Protein AF-A0A349W9I6-F1 (afdb_monomer)

Sequence (117 aa):
ACEHSDPVQAAVPGLAPGARVLIMSFSHAEDLDVVAACLRRQRERGDLPFIGLIGSRSKWAVFRRRLQERGFAEAELARVTCPIGVPGIAGKAPEVIAVAVVAQLLQTLPPDGPGEI

Mean predicted aligned error: 4.14 Å

Structure (mmCIF, N/CA/C/O backbone):
data_AF-A0A349W9I6-F1
#
_entry.id   AF-A0A349W9I6-F1
#
loop_
_atom_site.group_PDB
_atom_site.id
_atom_site.type_symbol
_atom_site.label_atom_id
_atom_site.label_alt_id
_atom_site.label_comp_id
_atom_site.label_asym_id
_atom_site.label_entity_id
_atom_site.label_seq_id
_atom_site.pdbx_PDB_ins_code
_atom_site.Cartn_x
_atom_site.Cartn_y
_atom_site.Cartn_z
_atom_site.occupancy
_atom_site.B_iso_or_equiv
_atom_site.auth_seq_id
_atom_site.auth_comp_id
_atom_site.auth_asym_id
_atom_site.auth_atom_id
_atom_site.pdbx_PDB_model_num
ATOM 1 N N . ALA A 1 1 ? -13.069 3.345 -14.936 1.00 61.94 1 ALA A N 1
ATOM 2 C CA . ALA A 1 1 ? -12.884 4.800 -15.108 1.00 61.94 1 ALA A CA 1
ATOM 3 C C . ALA A 1 1 ? -11.671 5.230 -14.288 1.00 61.94 1 ALA A C 1
ATOM 5 O O . ALA A 1 1 ? -11.330 4.517 -13.353 1.00 61.94 1 ALA A O 1
ATOM 6 N N . CYS A 1 2 ? -10.998 6.320 -14.658 1.00 76.75 2 CYS A N 1
ATOM 7 C CA . CYS A 1 2 ? -9.971 6.937 -13.816 1.00 76.75 2 CYS A CA 1
ATOM 8 C C . CYS A 1 2 ? -10.667 7.899 -12.844 1.00 76.75 2 CYS A C 1
ATOM 10 O O . CYS A 1 2 ? -11.516 8.676 -13.281 1.00 76.75 2 CYS A O 1
ATOM 12 N N . GLU A 1 3 ? -10.336 7.829 -11.559 1.00 81.50 3 GLU A N 1
ATOM 13 C CA . GLU A 1 3 ? -10.872 8.712 -10.521 1.00 81.50 3 GLU A CA 1
ATOM 14 C C . GLU A 1 3 ? -9.773 9.662 -10.042 1.00 81.50 3 GLU A C 1
ATOM 16 O O . GLU A 1 3 ? -8.605 9.283 -9.951 1.00 81.50 3 GLU A O 1
ATOM 21 N N . HIS A 1 4 ? -10.146 10.905 -9.746 1.00 87.56 4 HIS A N 1
ATOM 22 C CA . HIS A 1 4 ? -9.242 11.923 -9.221 1.00 87.56 4 HIS A CA 1
ATOM 23 C C . HIS A 1 4 ? -9.678 12.323 -7.812 1.00 87.56 4 HIS A C 1
ATOM 25 O O . HIS A 1 4 ? -10.870 12.393 -7.512 1.00 87.56 4 HIS A O 1
ATOM 31 N N . SER A 1 5 ? -8.716 12.581 -6.933 1.00 87.31 5 SER A N 1
ATOM 32 C CA . SER A 1 5 ? -8.961 13.055 -5.572 1.00 87.31 5 SER A CA 1
ATOM 33 C C . SER A 1 5 ? -7.850 14.004 -5.151 1.00 87.31 5 SER A C 1
ATOM 35 O O . SER A 1 5 ? -6.678 13.727 -5.407 1.00 87.31 5 SER A O 1
ATOM 37 N N . ASP A 1 6 ? -8.229 15.087 -4.476 1.00 88.25 6 ASP A N 1
ATOM 38 C CA . ASP A 1 6 ? -7.320 16.054 -3.866 1.00 88.25 6 ASP A CA 1
ATOM 39 C C . ASP A 1 6 ? -7.813 16.376 -2.437 1.00 88.25 6 ASP A C 1
ATOM 41 O O . ASP A 1 6 ? -8.920 16.903 -2.282 1.00 88.25 6 ASP A O 1
ATOM 45 N N . PRO A 1 7 ? -7.068 16.000 -1.380 1.00 92.31 7 PRO A N 1
ATOM 46 C CA . PRO A 1 7 ? -5.782 15.304 -1.425 1.00 92.31 7 PRO A CA 1
ATOM 47 C C . PRO A 1 7 ? -5.946 13.808 -1.759 1.00 92.31 7 PRO A C 1
ATOM 49 O O . PRO A 1 7 ? -6.975 13.203 -1.460 1.00 92.31 7 PRO A O 1
ATOM 52 N N . VAL A 1 8 ? -4.924 13.177 -2.348 1.00 91.75 8 VAL A N 1
ATOM 53 C CA . VAL A 1 8 ? -4.998 11.802 -2.899 1.00 91.75 8 VAL A CA 1
ATOM 54 C C . VAL A 1 8 ? -5.528 10.751 -1.911 1.00 91.75 8 VAL A C 1
ATOM 56 O O . VAL A 1 8 ? -6.324 9.885 -2.276 1.00 91.75 8 VAL A O 1
ATOM 59 N N . GLN A 1 9 ? -5.161 10.842 -0.631 1.00 95.44 9 GLN A N 1
ATOM 60 C CA . GLN A 1 9 ? -5.602 9.908 0.407 1.00 95.44 9 GLN A CA 1
ATOM 61 C C . GLN A 1 9 ? -7.109 9.973 0.701 1.00 95.44 9 GLN A C 1
ATOM 63 O O . GLN A 1 9 ? -7.642 9.052 1.324 1.00 95.44 9 GLN A O 1
ATOM 68 N N . ALA A 1 10 ? -7.806 11.025 0.257 1.00 96.00 10 ALA A N 1
ATOM 69 C CA . ALA A 1 10 ? -9.253 11.164 0.405 1.00 96.00 10 ALA A CA 1
ATOM 70 C C . ALA A 1 10 ? -10.041 10.123 -0.411 1.00 96.00 10 ALA A C 1
ATOM 72 O O . ALA A 1 10 ? -11.202 9.873 -0.098 1.00 96.00 10 ALA A O 1
ATOM 73 N N . ALA A 1 11 ? -9.412 9.462 -1.389 1.00 95.38 11 ALA A N 1
ATOM 74 C CA . ALA A 1 11 ? -10.021 8.353 -2.123 1.00 95.38 11 ALA A CA 1
ATOM 75 C C . ALA A 1 11 ? -10.180 7.080 -1.267 1.00 95.38 11 ALA A C 1
ATOM 77 O O . ALA A 1 11 ? -11.094 6.284 -1.480 1.00 95.38 11 ALA A O 1
ATOM 78 N N . VAL A 1 12 ? -9.302 6.865 -0.276 1.00 97.31 12 VAL A N 1
ATOM 79 C CA . VAL A 1 12 ? -9.204 5.585 0.451 1.00 97.31 12 VAL A CA 1
ATOM 80 C C . VAL A 1 12 ? -10.502 5.174 1.165 1.00 97.31 12 VAL A C 1
ATOM 82 O O . VAL A 1 12 ? -10.854 3.996 1.083 1.00 97.31 12 VAL A O 1
ATOM 85 N N . PRO A 1 13 ? -11.254 6.068 1.838 1.00 95.88 13 PRO A N 1
ATOM 86 C CA . PRO A 1 13 ? -12.543 5.711 2.437 1.00 95.88 13 PRO A CA 1
ATOM 87 C C . PRO A 1 13 ? -13.598 5.244 1.423 1.00 95.88 13 PRO A C 1
ATOM 89 O O . PRO A 1 13 ? -14.463 4.448 1.784 1.00 95.88 13 PRO A O 1
ATOM 92 N N . GLY A 1 14 ? -13.518 5.712 0.171 1.00 94.88 14 GLY A N 1
ATOM 93 C CA . GLY A 1 14 ? -14.474 5.408 -0.897 1.00 94.88 14 GLY A CA 1
ATOM 94 C C . GLY A 1 14 ? -14.225 4.088 -1.629 1.00 94.88 14 GLY A C 1
ATOM 95 O O . GLY A 1 14 ? -15.111 3.620 -2.338 1.00 94.88 14 GLY A O 1
ATOM 96 N N . LEU A 1 15 ? -13.058 3.455 -1.447 1.00 96.12 15 LEU A N 1
ATOM 97 C CA . LEU A 1 15 ? -12.745 2.187 -2.117 1.00 96.12 15 LEU A CA 1
ATOM 98 C C . LEU A 1 15 ? -13.774 1.099 -1.766 1.00 96.12 15 LEU A C 1
ATOM 100 O O . LEU A 1 15 ? -14.243 1.016 -0.626 1.00 96.12 15 LEU A O 1
ATOM 104 N N . ALA A 1 16 ? -14.082 0.222 -2.719 1.00 96.19 16 ALA A N 1
ATOM 105 C CA . ALA A 1 16 ? -14.932 -0.936 -2.460 1.00 96.19 16 ALA A CA 1
ATOM 106 C C . ALA A 1 16 ? -14.291 -1.869 -1.406 1.00 96.19 16 ALA A C 1
ATOM 108 O O . ALA A 1 16 ? -13.068 -2.046 -1.414 1.00 96.19 16 ALA A O 1
ATOM 109 N N . PRO A 1 17 ? -15.072 -2.485 -0.498 1.00 97.00 17 PRO A N 1
ATOM 110 C CA . PRO A 1 17 ? -14.566 -3.547 0.370 1.00 97.00 17 PRO A CA 1
ATOM 111 C C . PRO A 1 17 ? -13.926 -4.674 -0.450 1.00 97.00 17 PRO A C 1
ATOM 113 O O . PRO A 1 17 ? -14.430 -5.037 -1.512 1.00 97.00 17 PRO A O 1
ATOM 116 N N . GLY A 1 18 ? -12.806 -5.224 0.020 1.00 95.81 18 GLY A N 1
ATOM 117 C CA . GLY A 1 18 ? -12.044 -6.237 -0.715 1.00 95.81 18 GLY A CA 1
ATOM 118 C C . GLY A 1 18 ? -11.088 -5.676 -1.776 1.00 95.81 18 GLY A C 1
ATOM 119 O O . GLY A 1 18 ? -10.408 -6.454 -2.451 1.00 95.81 18 GLY A O 1
ATOM 120 N N . ALA A 1 19 ? -10.993 -4.349 -1.928 1.00 96.38 19 ALA A N 1
ATOM 121 C CA . ALA A 1 19 ? -10.043 -3.725 -2.844 1.00 96.38 19 ALA A CA 1
ATOM 122 C C . ALA A 1 19 ? -8.584 -4.018 -2.452 1.00 96.38 19 ALA A C 1
ATOM 124 O O . ALA A 1 19 ? -8.193 -3.940 -1.286 1.00 96.38 19 ALA A O 1
ATOM 125 N N . ARG A 1 20 ? -7.752 -4.304 -3.456 1.00 97.06 20 ARG A N 1
ATOM 126 C CA . ARG A 1 20 ? -6.294 -4.418 -3.314 1.00 97.06 20 ARG A CA 1
ATOM 127 C C . ARG A 1 20 ? -5.673 -3.090 -3.711 1.00 97.06 20 ARG A C 1
ATOM 129 O O . ARG A 1 20 ? -5.911 -2.612 -4.816 1.00 97.06 20 ARG A O 1
ATOM 136 N N . VAL A 1 21 ? -4.898 -2.492 -2.815 1.00 97.62 21 VAL A N 1
ATOM 137 C CA . VAL A 1 21 ? -4.357 -1.145 -3.011 1.00 97.62 21 VAL A CA 1
ATOM 138 C C . VAL A 1 21 ? -2.906 -1.229 -3.468 1.00 97.62 21 VAL A C 1
ATOM 140 O O . VAL A 1 21 ? -2.076 -1.837 -2.793 1.00 97.62 21 VAL A O 1
ATOM 143 N N . LEU A 1 22 ? -2.603 -0.585 -4.596 1.00 97.75 22 LEU A N 1
ATOM 144 C CA . LEU A 1 22 ? -1.248 -0.356 -5.093 1.00 97.75 22 LEU A CA 1
ATOM 145 C C . LEU A 1 22 ? -0.942 1.138 -5.032 1.00 97.75 22 LEU A C 1
ATOM 147 O O . LEU A 1 22 ? -1.609 1.942 -5.677 1.00 97.75 22 LEU A O 1
ATOM 151 N N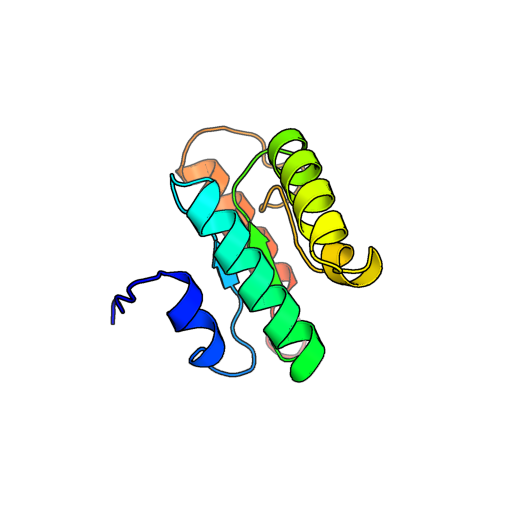 . ILE A 1 23 ? 0.073 1.503 -4.261 1.00 97.56 23 ILE A N 1
ATOM 152 C CA . ILE A 1 23 ? 0.491 2.886 -4.047 1.00 97.56 23 ILE A CA 1
ATOM 153 C C . ILE A 1 23 ? 1.740 3.124 -4.895 1.00 97.56 23 ILE A C 1
ATOM 155 O O . ILE A 1 23 ? 2.800 2.551 -4.621 1.00 97.56 23 ILE A O 1
ATOM 159 N N . MET A 1 24 ? 1.583 3.914 -5.963 1.00 94.62 24 MET A N 1
ATOM 160 C CA . MET A 1 24 ? 2.584 4.114 -7.016 1.00 94.62 24 MET A CA 1
ATOM 161 C C . MET A 1 24 ? 2.744 5.597 -7.409 1.00 94.62 24 MET A C 1
ATOM 163 O O . MET A 1 24 ? 2.642 5.928 -8.588 1.00 94.62 24 MET A O 1
ATOM 167 N N . SER A 1 25 ? 2.969 6.497 -6.438 1.00 91.88 25 SER A N 1
ATOM 168 C CA . SER A 1 25 ? 3.263 7.918 -6.711 1.00 91.88 25 SER A CA 1
ATOM 169 C C . SER A 1 25 ? 4.770 8.187 -6.861 1.00 91.88 25 SER A C 1
ATOM 171 O O . SER A 1 25 ? 5.633 7.377 -6.507 1.00 91.88 25 SER A O 1
ATOM 173 N N . PHE A 1 26 ? 5.088 9.379 -7.368 1.00 89.50 26 PHE A N 1
ATOM 174 C CA . PHE A 1 26 ? 6.42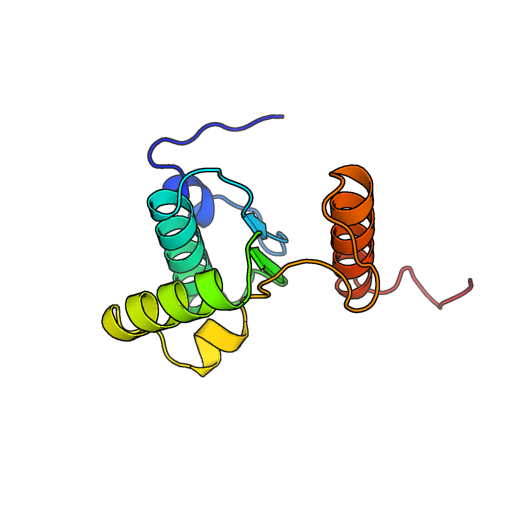3 9.979 -7.320 1.00 89.50 26 PHE A CA 1
ATOM 175 C C . PHE A 1 26 ? 6.645 10.816 -6.042 1.00 89.50 26 PHE A C 1
ATOM 177 O O . PHE A 1 26 ? 7.781 11.180 -5.730 1.00 89.50 26 PHE A O 1
ATOM 184 N N . SER A 1 27 ? 5.585 11.107 -5.277 1.00 93.69 27 SER A N 1
ATOM 185 C CA . SER A 1 27 ? 5.633 11.924 -4.061 1.00 93.69 27 SER A CA 1
ATOM 186 C C . SER A 1 27 ? 5.686 11.068 -2.794 1.00 93.69 27 SER A C 1
ATOM 188 O O . SER A 1 27 ? 4.764 10.330 -2.455 1.00 93.69 27 SER A O 1
ATOM 190 N N . HIS A 1 28 ? 6.772 11.216 -2.030 1.00 92.38 28 HIS A N 1
ATOM 191 C CA . HIS A 1 28 ? 6.945 10.506 -0.759 1.00 92.38 28 HIS A CA 1
ATOM 192 C C . HIS A 1 28 ? 5.948 10.958 0.315 1.00 92.38 28 HIS A C 1
ATOM 194 O O . HIS A 1 28 ? 5.620 10.176 1.204 1.00 92.38 28 HIS A O 1
ATOM 200 N N . ALA A 1 29 ? 5.515 12.219 0.278 1.00 94.06 29 ALA A N 1
ATOM 201 C CA . ALA A 1 29 ? 4.543 12.735 1.236 1.00 94.06 29 ALA A CA 1
ATOM 202 C C . ALA A 1 29 ? 3.158 12.130 0.972 1.00 94.06 29 ALA A C 1
ATOM 204 O O . ALA A 1 29 ? 2.551 11.577 1.884 1.00 94.06 29 ALA A O 1
ATOM 205 N N . GLU A 1 30 ? 2.730 12.139 -0.292 1.00 95.00 30 GLU A N 1
ATOM 206 C CA . GLU A 1 30 ? 1.471 11.527 -0.723 1.00 95.00 30 GLU A CA 1
ATOM 207 C C . GLU A 1 30 ? 1.429 10.034 -0.401 1.00 95.00 30 GLU A C 1
ATOM 209 O O . GLU A 1 30 ? 0.489 9.576 0.244 1.00 95.00 30 GLU A O 1
ATOM 214 N N . ASP A 1 31 ? 2.470 9.277 -0.768 1.00 96.94 31 ASP A N 1
ATOM 215 C CA . ASP A 1 31 ? 2.526 7.841 -0.480 1.00 96.94 31 ASP A CA 1
ATOM 216 C C . ASP A 1 31 ? 2.384 7.555 1.025 1.00 96.94 31 ASP A C 1
ATOM 218 O O . ASP A 1 31 ? 1.698 6.611 1.419 1.00 96.94 31 ASP A O 1
ATOM 222 N N . LEU A 1 32 ? 3.026 8.358 1.884 1.00 97.69 32 LEU A N 1
ATOM 223 C CA . LEU A 1 32 ? 2.956 8.188 3.337 1.00 97.69 32 LEU A CA 1
ATOM 224 C C . LEU A 1 32 ? 1.530 8.406 3.860 1.00 97.69 32 LEU A C 1
ATOM 226 O O . LEU A 1 32 ? 1.076 7.662 4.733 1.00 97.69 32 LEU A O 1
ATOM 230 N N . ASP A 1 33 ? 0.825 9.405 3.334 1.00 97.81 33 ASP A N 1
ATOM 231 C CA . ASP A 1 33 ? -0.542 9.712 3.747 1.00 97.81 33 ASP A CA 1
ATOM 232 C C . ASP A 1 33 ? -1.567 8.718 3.206 1.00 97.81 33 ASP A C 1
ATOM 234 O O . ASP A 1 33 ? -2.496 8.358 3.937 1.00 97.81 33 ASP A O 1
ATOM 238 N N . VAL A 1 34 ? -1.364 8.193 1.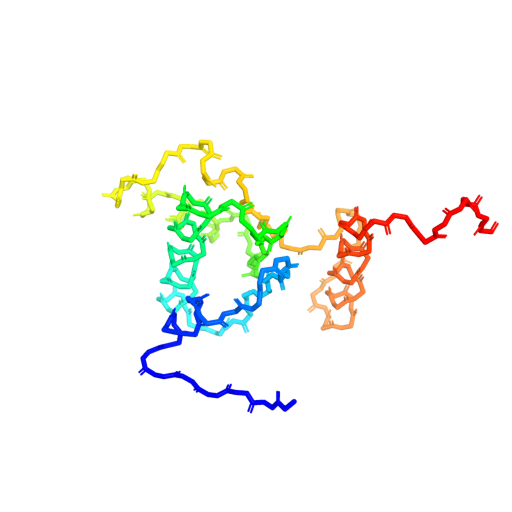994 1.00 98.06 34 VAL A N 1
ATOM 239 C CA . VAL A 1 34 ? -2.169 7.084 1.462 1.00 98.06 34 VAL A CA 1
ATOM 240 C C . VAL A 1 34 ? -1.958 5.828 2.306 1.00 98.06 34 VAL A C 1
ATOM 242 O O . VAL A 1 34 ? -2.941 5.234 2.745 1.00 98.06 34 VAL A O 1
ATOM 245 N N . VAL A 1 35 ? -0.711 5.460 2.636 1.00 98.44 35 VAL A N 1
ATOM 246 C CA . VAL A 1 35 ? -0.433 4.323 3.536 1.00 98.44 35 VAL A CA 1
ATOM 247 C C . VAL A 1 35 ? -1.124 4.519 4.888 1.00 98.44 35 VAL A C 1
ATOM 249 O O . VAL A 1 35 ? -1.793 3.606 5.373 1.00 98.44 35 VAL A O 1
ATOM 252 N N . ALA A 1 36 ? -1.023 5.707 5.492 1.00 98.56 36 ALA A N 1
ATOM 253 C CA . ALA A 1 36 ? -1.683 6.001 6.763 1.00 98.56 36 ALA A CA 1
ATOM 254 C C . ALA A 1 36 ? -3.219 5.916 6.667 1.00 98.56 36 ALA A C 1
ATOM 256 O O . ALA A 1 36 ? -3.881 5.466 7.604 1.00 98.56 36 ALA A O 1
ATOM 257 N N . ALA A 1 37 ? -3.817 6.353 5.556 1.00 98.50 37 ALA A N 1
ATOM 258 C CA . ALA A 1 37 ? -5.250 6.208 5.314 1.00 98.50 37 ALA A CA 1
ATOM 259 C C . ALA A 1 37 ? -5.660 4.736 5.142 1.00 98.50 37 ALA A C 1
ATOM 261 O O . ALA A 1 37 ? -6.635 4.312 5.762 1.00 98.50 37 ALA A O 1
ATOM 262 N N . CYS A 1 38 ? -4.891 3.939 4.394 1.00 98.62 38 CYS A N 1
ATOM 263 C CA . CYS A 1 38 ? -5.139 2.505 4.241 1.00 98.62 38 CYS A CA 1
ATOM 264 C C . CYS A 1 38 ? -5.036 1.766 5.578 1.00 98.62 38 CYS A C 1
ATOM 266 O O . CYS A 1 38 ? -5.901 0.954 5.887 1.00 98.62 38 CYS A O 1
ATOM 268 N N . LEU A 1 39 ? -4.029 2.074 6.400 1.00 98.62 39 LEU A N 1
ATOM 269 C CA . LEU A 1 39 ? -3.867 1.467 7.723 1.00 98.62 39 LEU A CA 1
ATOM 270 C C . LEU A 1 39 ? -5.008 1.833 8.680 1.00 98.62 39 LEU A C 1
ATOM 272 O O . LEU A 1 39 ? -5.506 0.955 9.379 1.00 98.62 39 LEU A O 1
ATOM 276 N N . ARG A 1 40 ? -5.472 3.092 8.680 1.00 98.44 40 ARG A N 1
ATOM 277 C CA . ARG A 1 40 ? -6.660 3.498 9.456 1.00 98.44 40 ARG A CA 1
ATOM 278 C C . ARG A 1 40 ? -7.901 2.736 9.018 1.00 98.44 40 ARG A C 1
ATOM 280 O O . ARG A 1 40 ? -8.558 2.124 9.853 1.00 98.44 40 ARG A O 1
ATOM 287 N N . ARG A 1 41 ? -8.164 2.681 7.710 1.00 98.19 41 ARG A N 1
ATOM 288 C CA . ARG A 1 41 ? -9.273 1.887 7.174 1.00 98.19 41 ARG A CA 1
ATOM 289 C C . ARG A 1 41 ? -9.149 0.417 7.569 1.00 98.19 41 ARG A C 1
ATOM 291 O O . ARG A 1 41 ? -10.130 -0.184 7.989 1.00 98.19 41 ARG A O 1
ATOM 298 N N . GLN A 1 42 ? -7.951 -0.1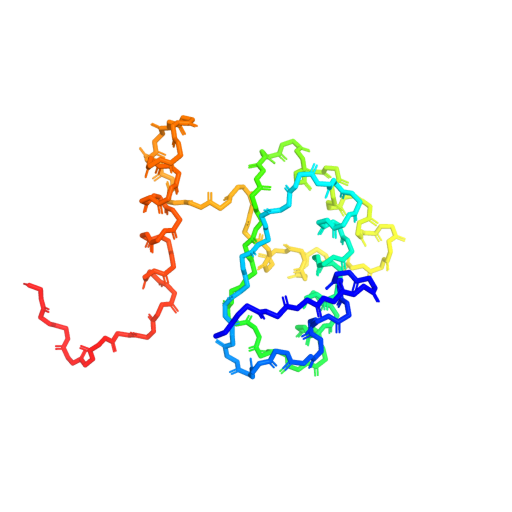54 7.487 1.00 98.00 42 GLN A N 1
ATOM 299 C CA . GLN A 1 42 ? -7.716 -1.543 7.862 1.00 98.00 42 GLN A CA 1
ATOM 300 C C . GLN A 1 42 ? -7.937 -1.790 9.360 1.00 98.00 42 GLN A C 1
ATOM 302 O O . GLN A 1 42 ? -8.459 -2.840 9.721 1.00 98.00 42 GLN A O 1
ATOM 307 N N . ARG A 1 43 ? -7.586 -0.833 10.226 1.00 97.25 43 ARG A N 1
ATOM 308 C CA . ARG A 1 43 ? -7.893 -0.871 11.663 1.00 97.25 43 ARG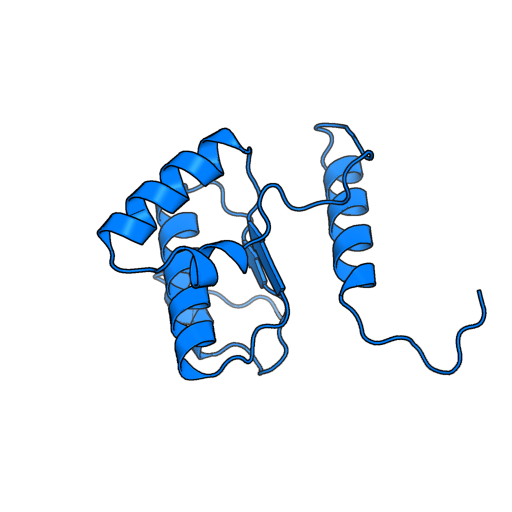 A CA 1
ATOM 309 C C . ARG A 1 43 ? -9.402 -0.835 11.921 1.00 97.25 43 ARG A C 1
ATOM 311 O O . ARG A 1 43 ? -9.884 -1.560 12.780 1.00 97.25 43 ARG A O 1
ATOM 318 N N . GLU A 1 44 ? -10.129 0.009 11.195 1.00 97.69 44 GLU A N 1
ATOM 319 C CA . GLU A 1 44 ? -11.564 0.247 11.396 1.00 97.69 44 GLU A CA 1
ATOM 320 C C . GLU A 1 44 ? -12.455 -0.845 10.791 1.00 97.69 44 GLU A C 1
ATOM 322 O O . GLU A 1 44 ? -13.463 -1.218 11.384 1.00 97.69 44 GLU A O 1
ATOM 327 N N . ARG A 1 45 ? -12.108 -1.335 9.595 1.00 97.88 45 ARG A N 1
ATOM 328 C CA . ARG A 1 45 ? -12.965 -2.211 8.778 1.00 97.88 45 ARG A CA 1
ATOM 329 C C . ARG A 1 45 ? -12.348 -3.567 8.471 1.00 97.88 45 ARG A C 1
ATOM 331 O O . ARG A 1 45 ? -13.079 -4.511 8.197 1.00 97.88 45 ARG A O 1
ATOM 338 N N . GLY A 1 46 ? -11.020 -3.672 8.489 1.00 97.38 46 GLY A N 1
ATOM 339 C CA . GLY A 1 46 ? -10.320 -4.919 8.179 1.00 97.38 46 GLY A CA 1
ATOM 340 C C . GLY A 1 46 ? -10.511 -5.421 6.743 1.00 97.38 46 GLY A C 1
ATOM 341 O O . GLY A 1 46 ? -10.296 -6.604 6.497 1.00 97.38 46 GLY A O 1
ATOM 342 N N . ASP A 1 47 ? -10.918 -4.555 5.811 1.00 97.56 47 ASP A N 1
ATOM 343 C CA . ASP A 1 47 ? -11.476 -4.940 4.509 1.00 97.56 47 ASP A CA 1
ATOM 344 C C . ASP A 1 47 ? -10.542 -4.728 3.306 1.00 97.56 47 ASP A C 1
ATOM 346 O O . ASP A 1 47 ? -10.970 -4.917 2.167 1.00 97.56 47 ASP A O 1
ATOM 350 N N . LEU A 1 48 ? -9.276 -4.364 3.528 1.00 97.62 48 LEU A N 1
ATOM 351 C CA . LEU A 1 48 ? -8.254 -4.264 2.486 1.00 97.62 48 LEU A CA 1
ATOM 352 C C . LEU A 1 48 ? -7.363 -5.520 2.514 1.00 97.62 48 LEU A C 1
ATOM 354 O O . LEU A 1 48 ? -6.428 -5.593 3.317 1.00 97.62 48 LEU A O 1
ATOM 358 N N . PRO A 1 49 ? -7.606 -6.523 1.647 1.00 96.62 49 PRO A N 1
ATOM 359 C CA . PRO A 1 49 ? -6.818 -7.758 1.619 1.00 96.62 49 PRO A CA 1
ATOM 360 C C . PRO A 1 49 ? -5.352 -7.545 1.227 1.00 96.62 49 PRO A C 1
ATOM 362 O O . PRO A 1 49 ? -4.520 -8.410 1.490 1.00 96.62 49 PRO A O 1
ATOM 365 N N . PHE A 1 50 ? -5.020 -6.418 0.592 1.00 98.00 50 PHE A N 1
ATOM 366 C CA . PHE A 1 50 ? -3.653 -6.108 0.196 1.00 98.00 50 PHE A CA 1
ATOM 367 C C . PHE A 1 50 ? -3.389 -4.602 0.206 1.00 98.00 50 PHE A C 1
ATOM 369 O O . PHE A 1 50 ? -4.163 -3.829 -0.364 1.00 98.00 50 PHE A O 1
ATOM 376 N N . ILE A 1 51 ? -2.267 -4.207 0.810 1.00 98.44 51 ILE A N 1
ATOM 377 C CA . ILE A 1 51 ? -1.730 -2.844 0.770 1.00 98.44 51 ILE A CA 1
ATOM 378 C C . ILE A 1 51 ? -0.279 -2.940 0.300 1.00 98.44 51 ILE A C 1
ATOM 380 O O . ILE A 1 51 ? 0.605 -3.376 1.039 1.00 98.44 51 ILE A O 1
ATOM 384 N N . GLY A 1 52 ? -0.040 -2.537 -0.941 1.00 98.12 52 GLY A N 1
ATOM 385 C CA . GLY A 1 52 ? 1.270 -2.555 -1.568 1.00 98.12 52 GLY A CA 1
ATOM 386 C C . GLY A 1 52 ? 1.807 -1.150 -1.822 1.00 98.12 52 GLY A C 1
ATOM 387 O O . GLY A 1 52 ? 1.106 -0.313 -2.382 1.00 98.12 52 GLY A O 1
ATOM 388 N N . LEU A 1 53 ? 3.066 -0.902 -1.462 1.00 98.06 53 LEU A N 1
ATOM 389 C CA . LEU A 1 53 ? 3.784 0.341 -1.742 1.00 98.06 53 LEU A CA 1
ATOM 390 C C . LEU A 1 53 ? 4.990 0.110 -2.664 1.00 98.06 53 LEU A C 1
ATOM 392 O O . LEU A 1 53 ? 5.912 -0.642 -2.322 1.00 98.06 53 LEU A O 1
ATOM 396 N N . ILE A 1 54 ? 5.045 0.838 -3.785 1.00 95.25 54 ILE A N 1
ATOM 397 C CA . ILE A 1 54 ? 6.265 0.910 -4.592 1.00 95.25 54 ILE A CA 1
ATOM 398 C C . ILE A 1 54 ? 7.372 1.660 -3.847 1.00 95.25 54 ILE A C 1
ATOM 400 O O . ILE A 1 54 ? 7.190 2.747 -3.282 1.00 95.25 54 ILE A O 1
ATOM 404 N N . GLY A 1 55 ? 8.566 1.075 -3.840 1.00 91.88 55 GLY A N 1
ATOM 405 C CA . GLY A 1 55 ? 9.697 1.655 -3.136 1.00 91.88 55 GLY A CA 1
ATOM 406 C C . GLY A 1 55 ? 10.783 0.653 -2.796 1.00 91.88 55 GL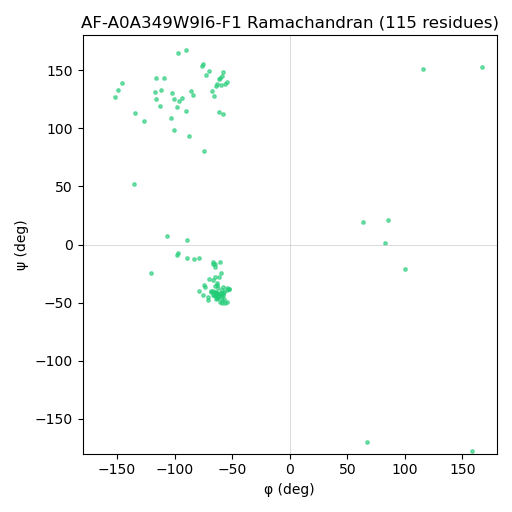Y A C 1
ATOM 407 O O . GLY A 1 55 ? 10.710 -0.520 -3.138 1.00 91.88 55 GLY A O 1
ATOM 408 N N . SER A 1 56 ? 11.809 1.138 -2.102 1.00 92.81 56 SER A N 1
ATOM 409 C CA . SER A 1 56 ? 12.895 0.321 -1.567 1.00 92.81 56 SER A CA 1
ATOM 410 C C .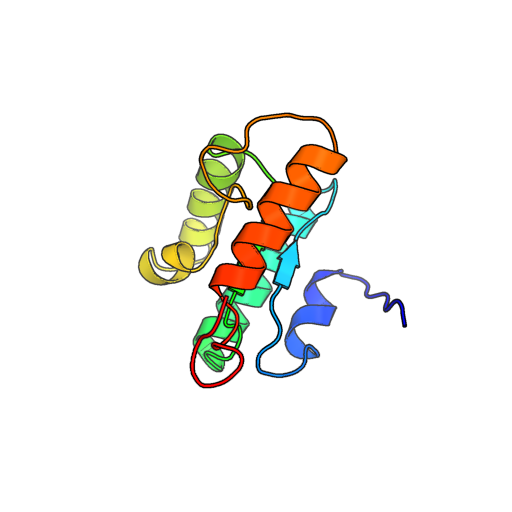 SER A 1 56 ? 12.659 -0.029 -0.095 1.00 92.81 56 SER A C 1
ATOM 412 O O . SER A 1 56 ? 11.899 0.641 0.606 1.00 92.81 56 SER A O 1
ATOM 414 N N . ARG A 1 57 ? 13.400 -1.022 0.417 1.00 94.38 57 ARG A N 1
ATOM 415 C CA . ARG A 1 57 ? 13.434 -1.337 1.858 1.00 94.38 57 ARG A CA 1
ATOM 416 C C . ARG A 1 57 ? 13.803 -0.119 2.713 1.00 94.38 57 ARG A C 1
ATOM 418 O O . ARG A 1 57 ? 13.226 0.083 3.776 1.00 94.38 57 ARG A O 1
ATOM 425 N N . SER A 1 58 ? 14.720 0.722 2.234 1.00 94.94 58 SER A N 1
ATOM 426 C CA . SER A 1 58 ? 15.133 1.939 2.941 1.00 94.94 58 SER A CA 1
ATOM 427 C C . SER A 1 58 ? 14.018 2.990 2.994 1.00 94.94 58 SER A C 1
ATOM 429 O O . SER A 1 58 ? 13.801 3.574 4.053 1.00 94.94 58 SER A O 1
ATOM 431 N N . LYS A 1 59 ? 13.260 3.192 1.899 1.00 93.31 59 LYS A N 1
ATOM 432 C CA . LYS A 1 59 ? 12.064 4.063 1.898 1.00 93.31 59 LYS A CA 1
ATOM 433 C C . LYS A 1 59 ? 11.043 3.563 2.920 1.00 93.31 59 LYS A C 1
ATOM 435 O O . LYS A 1 59 ? 10.520 4.350 3.707 1.00 93.31 59 LYS A O 1
ATOM 440 N N . TRP A 1 60 ? 10.821 2.249 2.957 1.00 97.50 60 TRP A N 1
ATOM 441 C CA . TRP A 1 60 ? 9.898 1.640 3.908 1.00 97.50 60 TRP A CA 1
ATOM 442 C C . TRP A 1 60 ? 10.325 1.823 5.368 1.00 97.50 60 TRP A C 1
ATOM 444 O O . TRP A 1 60 ? 9.494 2.175 6.200 1.00 97.50 60 TRP A O 1
ATOM 454 N N . ALA A 1 61 ? 11.613 1.668 5.687 1.00 97.38 61 ALA A N 1
ATOM 455 C CA . ALA A 1 61 ? 12.124 1.895 7.040 1.00 97.38 61 ALA A CA 1
ATOM 456 C C . ALA A 1 61 ? 11.843 3.328 7.537 1.00 97.38 61 ALA A C 1
ATOM 458 O O . ALA A 1 61 ? 11.409 3.519 8.675 1.00 97.38 61 ALA A O 1
ATOM 459 N N . VAL A 1 62 ? 12.017 4.331 6.666 1.00 97.19 62 VAL A N 1
ATOM 460 C CA . VAL A 1 62 ? 11.690 5.734 6.974 1.00 97.19 62 VAL A CA 1
ATOM 461 C C . VAL A 1 62 ? 10.187 5.918 7.198 1.00 97.19 62 VAL A C 1
ATOM 463 O O . VAL A 1 62 ? 9.788 6.583 8.154 1.00 97.19 62 VAL A O 1
ATOM 466 N N . PHE A 1 63 ? 9.348 5.326 6.346 1.00 98.00 63 PHE A N 1
ATOM 467 C CA . PHE A 1 63 ? 7.890 5.413 6.475 1.00 98.00 63 PHE A CA 1
ATOM 468 C C . PHE A 1 63 ? 7.404 4.771 7.768 1.00 98.00 63 PHE A C 1
ATOM 470 O O . PHE A 1 63 ? 6.635 5.387 8.498 1.00 98.00 63 PHE A O 1
ATOM 477 N N . ARG A 1 64 ? 7.898 3.573 8.087 1.00 98.12 64 ARG A N 1
ATOM 478 C CA . ARG A 1 64 ? 7.562 2.860 9.320 1.00 98.12 64 ARG A CA 1
ATOM 479 C C . ARG A 1 64 ? 7.830 3.702 10.551 1.00 98.12 64 ARG A C 1
ATOM 481 O O . ARG A 1 64 ? 6.924 3.863 11.356 1.00 98.12 64 ARG A O 1
ATOM 488 N N . ARG A 1 65 ? 9.015 4.308 10.653 1.00 98.00 65 ARG A N 1
ATOM 489 C CA . ARG A 1 65 ? 9.337 5.205 11.768 1.00 98.00 65 ARG A CA 1
ATOM 490 C C . ARG A 1 65 ? 8.320 6.347 11.886 1.00 98.00 65 ARG A C 1
ATOM 492 O O . ARG A 1 65 ? 7.766 6.565 12.957 1.00 98.00 65 ARG A O 1
ATOM 499 N N . ARG A 1 66 ? 8.033 7.043 10.781 1.00 98.06 66 ARG A N 1
ATOM 500 C CA . ARG A 1 66 ? 7.070 8.161 10.768 1.00 98.06 66 ARG A CA 1
ATOM 501 C C . ARG A 1 66 ? 5.648 7.716 11.117 1.00 98.06 66 ARG A C 1
ATOM 503 O O . ARG A 1 66 ? 4.904 8.465 11.734 1.00 98.06 66 ARG A O 1
ATOM 510 N N . LEU A 1 67 ? 5.245 6.512 10.717 1.00 98.38 67 LEU A N 1
ATOM 511 C CA . LEU A 1 67 ? 3.933 5.953 11.052 1.00 98.38 67 LEU A CA 1
ATOM 512 C C . LEU A 1 67 ? 3.866 5.520 12.525 1.00 98.38 67 LEU A C 1
ATOM 514 O O . LEU A 1 67 ? 2.849 5.743 13.173 1.00 98.38 67 LEU A O 1
ATOM 518 N N . GLN A 1 68 ? 4.946 4.983 13.091 1.00 98.31 68 GLN A N 1
ATOM 519 C CA . GLN A 1 68 ? 5.026 4.700 14.529 1.00 98.31 68 GLN A CA 1
ATOM 520 C C . GLN A 1 68 ? 4.903 5.986 15.354 1.00 98.31 68 GLN A C 1
ATOM 522 O O . GLN A 1 68 ? 4.123 6.028 16.300 1.00 98.31 68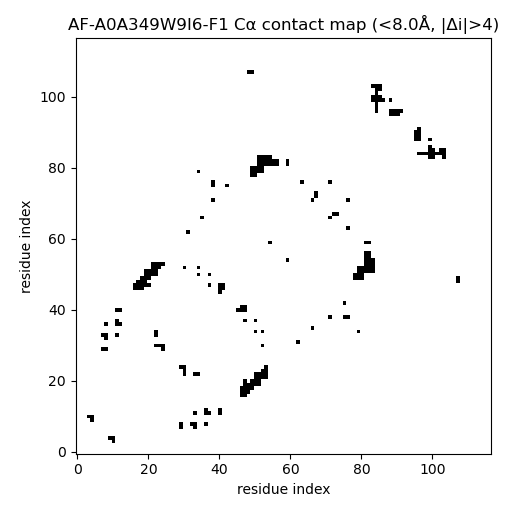 GLN A O 1
ATOM 527 N N . GLU A 1 69 ? 5.583 7.063 14.944 1.00 97.94 69 GLU A N 1
ATOM 528 C CA . GLU A 1 69 ? 5.444 8.401 15.545 1.00 97.94 69 GLU A CA 1
ATOM 529 C C . GLU A 1 69 ? 3.993 8.933 15.454 1.00 97.94 69 GLU A C 1
ATOM 531 O O . GLU A 1 69 ? 3.565 9.717 16.297 1.00 97.94 69 GLU A O 1
ATOM 536 N N . ARG A 1 70 ? 3.204 8.457 14.478 1.00 97.56 70 ARG A N 1
ATOM 537 C CA . ARG A 1 70 ? 1.764 8.748 14.312 1.00 97.56 70 ARG A CA 1
ATOM 538 C C . ARG A 1 70 ? 0.837 7.767 15.051 1.00 97.56 70 ARG A C 1
ATOM 540 O O . ARG A 1 70 ? -0.379 7.870 14.902 1.00 97.56 70 ARG A O 1
ATOM 547 N N . GLY A 1 71 ? 1.374 6.823 15.826 1.00 98.12 71 GLY A N 1
ATOM 548 C CA . GLY A 1 71 ? 0.596 5.883 16.642 1.00 98.12 71 GLY A CA 1
ATOM 549 C C . GLY A 1 71 ? 0.121 4.615 15.921 1.00 98.12 71 GLY A C 1
ATOM 550 O O . GLY A 1 71 ? -0.838 3.984 16.372 1.00 98.12 71 GLY A O 1
ATOM 551 N N . PHE A 1 72 ? 0.751 4.231 14.806 1.00 98.56 72 PHE A N 1
ATOM 552 C CA . PHE A 1 72 ? 0.532 2.913 14.200 1.00 98.56 72 PHE A CA 1
ATOM 553 C C . PHE A 1 72 ? 1.419 1.858 14.865 1.00 98.56 72 PHE A C 1
ATOM 555 O O . PHE A 1 72 ? 2.636 2.022 14.968 1.00 98.56 72 PHE A O 1
ATOM 562 N N . ALA A 1 73 ? 0.808 0.758 15.296 1.00 97.94 73 ALA A N 1
ATOM 563 C CA . ALA A 1 73 ? 1.503 -0.358 15.914 1.00 97.94 73 ALA A CA 1
ATOM 564 C C . ALA A 1 73 ? 2.261 -1.195 14.876 1.00 97.94 73 ALA A C 1
ATOM 566 O O . ALA A 1 73 ? 1.882 -1.286 13.709 1.00 97.94 73 ALA A O 1
ATOM 567 N N . GLU A 1 74 ? 3.299 -1.895 15.326 1.00 97.56 74 GLU A N 1
ATOM 568 C CA . GLU A 1 74 ? 4.125 -2.758 14.476 1.00 97.56 74 GLU A CA 1
ATOM 569 C C . GLU A 1 74 ? 3.303 -3.811 13.710 1.00 97.56 74 GLU A C 1
ATOM 571 O O . GLU A 1 74 ? 3.521 -4.036 12.521 1.00 97.56 74 GLU A O 1
ATOM 576 N N . ALA A 1 75 ? 2.292 -4.388 14.364 1.00 97.62 75 ALA A N 1
ATOM 577 C CA . ALA A 1 75 ? 1.382 -5.355 13.754 1.00 97.62 75 ALA A CA 1
ATOM 578 C C . ALA A 1 75 ? 0.521 -4.758 12.625 1.00 97.62 75 ALA A C 1
ATOM 580 O O . ALA A 1 75 ? 0.130 -5.471 11.703 1.00 97.62 75 ALA A O 1
ATOM 581 N N . GLU A 1 76 ? 0.224 -3.456 12.671 1.00 98.12 76 GLU A N 1
ATOM 582 C CA . GLU A 1 76 ? -0.476 -2.763 11.585 1.00 98.12 76 GLU A CA 1
ATOM 583 C C . GLU A 1 76 ? 0.471 -2.528 10.411 1.00 98.12 76 GLU A C 1
ATOM 585 O O . GLU A 1 76 ? 0.121 -2.803 9.267 1.00 98.12 76 GLU A O 1
ATOM 590 N N . LEU A 1 77 ? 1.701 -2.093 10.696 1.00 98.38 77 LEU A N 1
ATOM 591 C CA . LEU A 1 77 ? 2.728 -1.860 9.680 1.00 98.38 77 LEU A CA 1
ATOM 592 C C . LEU A 1 77 ? 3.114 -3.144 8.943 1.00 98.38 77 LEU A C 1
ATOM 594 O O . LEU A 1 77 ? 3.386 -3.096 7.747 1.00 98.38 77 LEU A O 1
ATOM 598 N N . ALA A 1 78 ? 3.084 -4.293 9.622 1.00 97.44 78 ALA A N 1
ATOM 599 C CA . ALA A 1 78 ? 3.310 -5.602 9.014 1.00 97.44 78 ALA A CA 1
ATOM 600 C C . ALA A 1 78 ? 2.293 -5.958 7.909 1.00 97.44 78 ALA A C 1
ATOM 602 O O . ALA A 1 78 ? 2.551 -6.861 7.118 1.00 97.44 78 ALA A O 1
ATOM 603 N N . ARG A 1 79 ? 1.158 -5.246 7.815 1.00 97.38 79 ARG A N 1
ATOM 604 C CA . ARG A 1 79 ? 0.166 -5.424 6.740 1.00 97.38 79 ARG A CA 1
ATOM 605 C C . ARG A 1 79 ? 0.558 -4.750 5.424 1.00 97.38 79 ARG A C 1
ATOM 607 O O . ARG A 1 79 ? -0.091 -4.993 4.410 1.00 97.38 79 ARG A O 1
ATOM 614 N N . VAL A 1 80 ? 1.580 -3.893 5.427 1.00 98.31 80 VAL A N 1
ATOM 615 C CA . VAL A 1 80 ? 2.052 -3.204 4.222 1.00 98.31 80 VAL A CA 1
ATOM 616 C C . VAL A 1 80 ? 3.182 -3.997 3.584 1.00 98.31 80 VAL A C 1
ATOM 618 O O . VAL A 1 80 ? 4.206 -4.273 4.209 1.00 98.31 80 VAL A O 1
ATOM 621 N N . THR A 1 81 ? 3.023 -4.296 2.300 1.00 97.94 81 THR A N 1
ATOM 622 C CA . THR A 1 81 ? 4.067 -4.917 1.487 1.00 97.94 81 THR A CA 1
ATOM 623 C C . THR A 1 81 ? 4.914 -3.833 0.830 1.00 97.94 81 THR A C 1
ATOM 625 O O . THR A 1 81 ? 4.4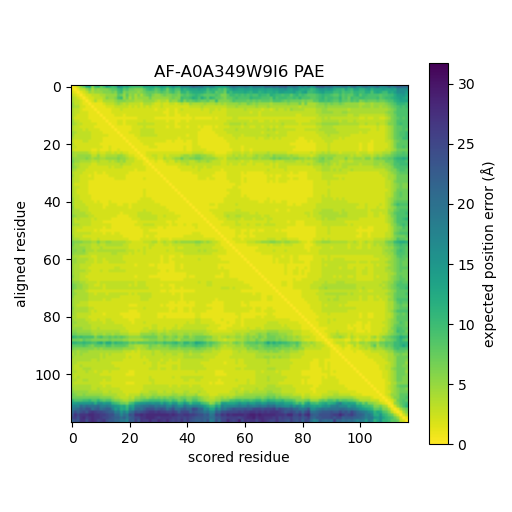22 -3.059 0.009 1.00 97.94 81 THR A O 1
ATOM 628 N N . CYS A 1 82 ? 6.195 -3.756 1.195 1.00 96.75 82 CYS A N 1
ATOM 629 C CA . CYS A 1 82 ? 7.157 -2.849 0.574 1.00 96.75 82 CYS A CA 1
ATOM 630 C C . CYS A 1 82 ? 8.589 -3.418 0.668 1.00 96.75 82 CYS A C 1
ATOM 632 O O . CYS A 1 82 ? 9.052 -3.704 1.777 1.00 96.75 82 CYS A O 1
ATOM 634 N N . PRO A 1 83 ? 9.336 -3.541 -0.445 1.00 95.69 83 PRO A N 1
ATOM 635 C CA . PRO A 1 83 ? 8.921 -3.311 -1.834 1.00 95.69 83 PRO A CA 1
ATOM 636 C C . PRO A 1 83 ? 7.781 -4.237 -2.276 1.00 95.69 83 PRO A C 1
ATOM 638 O O . PRO A 1 83 ? 7.767 -5.404 -1.894 1.00 95.69 83 PRO A O 1
ATOM 641 N N . ILE A 1 84 ? 6.852 -3.732 -3.090 1.00 96.38 84 ILE A N 1
ATOM 642 C CA . ILE A 1 84 ? 5.917 -4.597 -3.827 1.00 96.38 84 ILE A CA 1
ATOM 643 C C . ILE A 1 84 ? 6.638 -5.376 -4.925 1.00 96.38 84 ILE A C 1
ATOM 645 O O . ILE A 1 84 ? 7.603 -4.888 -5.514 1.00 96.38 84 ILE A O 1
ATOM 649 N N . GLY A 1 85 ? 6.130 -6.572 -5.205 1.00 95.56 85 GLY A N 1
ATOM 650 C CA . GLY A 1 85 ? 6.658 -7.518 -6.181 1.00 95.56 85 GLY A CA 1
ATOM 651 C C . GLY A 1 85 ? 7.158 -8.825 -5.558 1.00 95.56 85 GLY A C 1
ATOM 652 O O . GLY A 1 85 ? 7.594 -8.861 -4.405 1.00 95.56 85 GLY A O 1
ATOM 653 N N . VAL A 1 86 ? 7.094 -9.912 -6.332 1.00 95.00 86 VAL A N 1
ATOM 654 C CA . VAL A 1 86 ? 7.595 -11.235 -5.925 1.00 95.00 86 VAL A CA 1
ATOM 655 C C . VAL A 1 86 ? 9.124 -11.207 -5.764 1.00 95.00 86 VAL A C 1
ATOM 657 O O . VAL A 1 86 ? 9.832 -10.819 -6.701 1.00 95.00 86 VAL A O 1
ATOM 660 N N . PRO A 1 87 ? 9.671 -11.650 -4.614 1.00 89.88 87 PRO A N 1
ATOM 661 C CA . PRO A 1 87 ? 11.110 -11.826 -4.451 1.00 89.88 87 PRO A CA 1
ATOM 662 C C . PRO A 1 87 ? 11.691 -12.773 -5.512 1.00 89.88 87 PRO A C 1
ATOM 664 O O . PRO A 1 87 ? 11.113 -13.814 -5.802 1.00 89.88 87 PRO A O 1
ATOM 667 N N . GLY A 1 88 ? 12.852 -12.435 -6.074 1.00 89.44 88 GLY A N 1
ATOM 668 C CA . GLY A 1 88 ? 13.528 -13.246 -7.099 1.00 89.44 88 GLY A CA 1
ATOM 669 C C . GLY A 1 88 ? 13.319 -12.758 -8.536 1.00 89.44 88 GLY A C 1
ATOM 670 O O . GLY A 1 88 ? 14.180 -12.998 -9.377 1.00 89.44 88 GLY A O 1
ATOM 671 N N . ILE A 1 89 ? 12.267 -11.979 -8.808 1.00 91.00 89 ILE A N 1
ATOM 672 C CA . ILE A 1 89 ? 12.126 -11.243 -10.072 1.00 91.00 89 ILE A CA 1
ATOM 673 C C . ILE A 1 89 ? 12.823 -9.888 -9.905 1.00 91.00 89 ILE A C 1
ATOM 675 O O . ILE A 1 89 ? 12.258 -8.935 -9.370 1.00 91.00 89 ILE A O 1
ATOM 679 N N . ALA A 1 90 ? 14.097 -9.820 -10.294 1.00 87.25 90 ALA A N 1
ATOM 680 C CA . ALA A 1 90 ? 14.937 -8.641 -10.105 1.00 87.25 90 ALA A CA 1
ATOM 681 C C . ALA A 1 90 ? 15.099 -7.837 -11.402 1.00 87.25 90 ALA A C 1
ATOM 683 O O . ALA A 1 90 ? 15.473 -8.367 -12.444 1.00 87.25 90 ALA A O 1
ATOM 684 N N . GLY A 1 91 ? 14.881 -6.528 -11.321 1.00 89.50 91 GLY A N 1
ATOM 685 C CA . GLY A 1 91 ? 15.105 -5.599 -12.423 1.00 89.50 91 GLY A CA 1
ATOM 686 C C . GLY A 1 91 ? 14.464 -4.250 -12.132 1.00 89.50 91 GLY A C 1
ATOM 687 O O . GLY A 1 91 ? 13.511 -4.160 -11.365 1.00 89.50 91 GLY A O 1
ATOM 688 N N . LYS A 1 92 ? 15.021 -3.185 -12.714 1.00 91.06 92 LYS A N 1
ATOM 689 C CA . LYS A 1 92 ? 14.469 -1.822 -12.597 1.00 91.06 92 LYS A CA 1
ATOM 690 C C . LYS A 1 92 ? 13.597 -1.426 -13.790 1.00 91.06 92 LYS A C 1
ATOM 692 O O . LYS A 1 92 ? 13.003 -0.354 -13.764 1.00 91.06 92 LYS A O 1
ATOM 697 N N . ALA A 1 93 ? 13.565 -2.257 -14.830 1.00 96.00 93 ALA A N 1
ATOM 698 C CA . ALA A 1 93 ? 12.741 -2.020 -16.004 1.00 96.00 93 ALA A CA 1
ATOM 699 C C . ALA A 1 93 ? 11.250 -2.054 -15.607 1.00 96.00 93 ALA A C 1
ATOM 701 O O . ALA A 1 93 ? 10.869 -2.944 -14.833 1.00 96.00 93 ALA A O 1
ATOM 702 N N . PRO A 1 94 ? 10.415 -1.116 -16.092 1.00 94.50 94 PRO A N 1
ATOM 703 C CA . PRO A 1 94 ? 8.995 -1.053 -15.745 1.00 94.50 94 PRO A CA 1
ATOM 704 C C . PRO A 1 94 ? 8.249 -2.373 -15.960 1.00 94.50 94 PRO A C 1
ATOM 706 O O . PRO A 1 94 ? 7.429 -2.755 -15.131 1.00 94.50 94 PRO A O 1
ATOM 709 N N . GLU A 1 95 ? 8.575 -3.104 -17.022 1.00 96.62 95 GLU A N 1
ATOM 710 C CA . GLU A 1 95 ? 7.944 -4.369 -17.402 1.00 96.62 95 GLU A CA 1
ATOM 711 C C . GLU A 1 95 ? 8.275 -5.473 -16.392 1.00 96.62 95 GLU A C 1
ATOM 713 O O . GLU A 1 95 ? 7.403 -6.241 -15.991 1.00 96.62 95 GLU A O 1
ATOM 718 N N . VAL A 1 96 ? 9.524 -5.514 -15.913 1.00 96.00 96 VAL A N 1
ATOM 719 C CA . VAL A 1 96 ? 9.961 -6.471 -14.884 1.00 96.00 96 VAL A CA 1
ATOM 720 C C . VAL A 1 96 ? 9.257 -6.188 -13.559 1.00 96.00 96 VAL A C 1
ATOM 722 O O . VAL A 1 96 ? 8.767 -7.113 -12.912 1.00 96.00 96 VAL A O 1
ATOM 725 N N . ILE A 1 97 ? 9.161 -4.911 -13.174 1.00 94.88 97 ILE A N 1
ATOM 726 C CA . ILE A 1 97 ? 8.435 -4.491 -11.968 1.00 94.88 97 ILE A CA 1
ATOM 727 C C . ILE A 1 97 ? 6.951 -4.853 -12.095 1.00 94.88 97 ILE A C 1
ATOM 729 O O . ILE A 1 97 ? 6.384 -5.423 -11.166 1.00 94.88 97 ILE A O 1
ATOM 733 N N . ALA A 1 98 ? 6.331 -4.571 -13.242 1.00 95.50 98 ALA A N 1
ATOM 734 C CA . ALA A 1 98 ? 4.929 -4.882 -13.491 1.00 95.50 98 ALA A CA 1
ATOM 735 C C . ALA A 1 98 ? 4.650 -6.386 -13.360 1.00 95.50 98 ALA A C 1
ATOM 737 O O . ALA A 1 98 ? 3.741 -6.769 -12.626 1.00 95.50 98 ALA A O 1
ATOM 738 N N . VAL A 1 99 ? 5.467 -7.242 -13.987 1.00 96.81 99 VAL A N 1
ATOM 739 C CA . VAL A 1 99 ? 5.336 -8.705 -13.874 1.00 96.81 99 VAL A CA 1
ATOM 740 C C . VAL A 1 99 ? 5.506 -9.162 -12.425 1.00 96.81 99 VAL A C 1
ATOM 742 O O . VAL A 1 99 ? 4.692 -9.944 -11.934 1.00 96.81 99 VAL A O 1
ATOM 745 N N . ALA A 1 100 ? 6.506 -8.641 -11.707 1.00 97.12 100 ALA A N 1
ATOM 746 C CA . ALA A 1 100 ? 6.719 -8.981 -10.302 1.00 97.12 100 ALA A CA 1
ATOM 747 C C . ALA A 1 100 ? 5.518 -8.599 -9.421 1.00 97.12 100 ALA A C 1
ATOM 749 O O . ALA A 1 100 ? 5.135 -9.369 -8.540 1.00 97.12 100 ALA A O 1
ATOM 750 N N . VAL A 1 101 ? 4.922 -7.423 -9.640 1.00 97.00 101 VAL A N 1
ATOM 751 C CA . VAL A 1 101 ? 3.765 -6.930 -8.875 1.00 97.00 101 VAL A CA 1
ATOM 752 C C . VAL A 1 101 ? 2.501 -7.717 -9.208 1.00 97.00 101 VAL A C 1
ATOM 754 O O . VAL A 1 101 ? 1.800 -8.140 -8.291 1.00 97.00 101 VAL A O 1
ATOM 757 N N . VAL A 1 102 ? 2.219 -7.969 -10.489 1.00 96.06 102 VAL A N 1
ATOM 758 C CA . VAL A 1 102 ? 1.044 -8.753 -10.903 1.00 96.06 102 VAL A CA 1
ATOM 759 C C . VAL A 1 102 ? 1.134 -10.180 -10.368 1.00 96.06 102 VAL A C 1
ATOM 761 O O . VAL A 1 102 ? 0.167 -10.663 -9.787 1.00 96.06 102 VAL A O 1
ATOM 764 N N . ALA A 1 103 ? 2.298 -10.828 -10.461 1.00 95.69 103 ALA A N 1
ATOM 765 C CA . ALA A 1 103 ? 2.500 -12.158 -9.890 1.00 95.69 103 ALA A CA 1
ATOM 766 C C . ALA A 1 103 ? 2.249 -12.184 -8.370 1.00 95.69 103 ALA A C 1
ATOM 768 O O . ALA A 1 103 ? 1.631 -13.118 -7.865 1.00 95.69 103 ALA A O 1
ATOM 769 N N . GLN A 1 104 ? 2.665 -11.142 -7.640 1.00 95.94 104 GLN A N 1
ATOM 770 C CA . GLN A 1 104 ? 2.389 -11.024 -6.206 1.00 95.94 104 GLN A CA 1
ATOM 771 C C . GLN A 1 104 ? 0.894 -10.831 -5.936 1.00 95.94 104 GLN A C 1
ATOM 773 O O . GLN A 1 104 ? 0.363 -11.423 -5.003 1.00 95.94 104 GLN A O 1
ATOM 778 N N . LEU A 1 105 ? 0.196 -10.037 -6.750 1.00 94.81 105 LEU A N 1
ATOM 779 C CA . LEU A 1 105 ? -1.247 -9.841 -6.610 1.00 94.81 105 LEU A CA 1
ATOM 780 C C . LEU A 1 105 ? -2.025 -11.135 -6.838 1.00 94.81 105 LEU A C 1
ATOM 782 O O . LEU A 1 105 ? -2.937 -11.413 -6.061 1.00 94.81 105 LEU A O 1
ATOM 786 N N . LEU A 1 106 ? -1.645 -11.941 -7.835 1.00 93.38 106 LEU A N 1
ATOM 787 C CA . LEU A 1 106 ? -2.271 -13.242 -8.095 1.00 93.38 106 LEU A CA 1
ATOM 788 C C . LEU A 1 106 ? -2.175 -14.176 -6.877 1.00 93.38 106 LEU A C 1
ATOM 790 O O . LEU A 1 106 ? -3.149 -14.843 -6.554 1.00 93.38 106 LEU A O 1
ATOM 794 N N . GLN A 1 107 ? -1.067 -14.147 -6.125 1.00 92.25 107 GLN A N 1
ATOM 795 C CA . GLN A 1 107 ? -0.910 -14.924 -4.880 1.00 92.25 107 GLN A CA 1
ATOM 796 C C . GLN A 1 107 ? -1.869 -14.493 -3.757 1.00 92.25 107 GLN A C 1
ATOM 798 O O . GLN A 1 107 ? -2.044 -15.218 -2.782 1.00 92.25 107 GLN A O 1
ATOM 803 N N . THR A 1 108 ? -2.473 -13.307 -3.868 1.00 90.06 108 THR A N 1
ATOM 804 C CA . THR A 1 108 ? -3.457 -12.799 -2.900 1.00 90.06 108 THR A CA 1
ATOM 805 C C . THR A 1 108 ? -4.898 -13.021 -3.343 1.00 90.06 108 THR A C 1
ATOM 807 O O . THR A 1 108 ? -5.816 -12.718 -2.576 1.00 90.06 108 THR A O 1
ATOM 810 N N . LEU A 1 109 ? -5.129 -13.455 -4.586 1.00 87.69 109 LEU A N 1
ATOM 811 C CA . LEU A 1 109 ? -6.467 -13.774 -5.066 1.00 87.69 109 LEU A CA 1
ATOM 812 C C . LEU A 1 109 ? -6.941 -15.087 -4.433 1.00 87.69 109 LEU A C 1
ATOM 814 O O . LEU A 1 109 ? -6.128 -15.976 -4.174 1.00 87.69 109 LEU A O 1
ATOM 818 N N . PRO A 1 110 ? -8.247 -15.217 -4.147 1.00 82.19 110 PRO A N 1
ATOM 819 C CA . PRO A 1 110 ? -8.804 -16.526 -3.851 1.00 82.19 110 PRO A CA 1
ATOM 820 C C . PRO A 1 110 ? -8.546 -17.466 -5.043 1.00 82.19 110 PRO A C 1
ATOM 822 O O . PRO A 1 110 ? -8.505 -16.993 -6.178 1.00 82.19 110 PRO A O 1
ATOM 825 N N . PRO A 1 111 ? -8.360 -18.773 -4.803 1.00 75.38 111 PRO A N 1
ATOM 826 C CA . PRO A 1 111 ? -8.162 -19.732 -5.880 1.00 75.38 111 PRO A CA 1
ATOM 827 C C . PRO A 1 111 ? -9.373 -19.742 -6.819 1.00 75.38 111 PRO A C 1
ATOM 829 O O . PRO A 1 111 ? -10.521 -19.743 -6.363 1.00 75.38 111 PRO A O 1
ATOM 832 N N . ASP A 1 112 ? -9.106 -19.785 -8.121 1.00 70.38 112 ASP A N 1
ATOM 833 C CA . ASP A 1 112 ? -10.127 -19.931 -9.154 1.00 70.38 112 ASP A CA 1
ATOM 834 C C . ASP A 1 112 ? -10.627 -21.388 -9.174 1.00 70.38 112 ASP A C 1
ATOM 836 O O . ASP A 1 112 ? -10.190 -22.208 -9.973 1.00 70.38 112 ASP A O 1
ATOM 840 N N . GLY A 1 113 ? -11.528 -21.740 -8.249 1.00 66.44 113 GLY A N 1
ATOM 841 C CA . GLY A 1 113 ? -12.137 -23.076 -8.190 1.00 66.44 113 GLY A CA 1
ATOM 842 C C . GLY A 1 113 ? -11.157 -24.209 -7.825 1.00 66.44 113 GLY A C 1
ATOM 843 O O . GLY A 1 113 ? -10.055 -23.942 -7.341 1.00 66.44 113 GLY A O 1
ATOM 844 N N . PRO A 1 114 ? -11.562 -25.492 -7.953 1.00 61.97 114 PRO A N 1
ATOM 845 C CA . PRO A 1 114 ? -10.672 -26.618 -7.680 1.00 61.97 114 PRO A CA 1
ATOM 846 C C . PRO A 1 114 ? -9.486 -26.557 -8.645 1.00 61.97 114 PRO A C 1
ATOM 848 O O . PRO A 1 114 ? -9.661 -26.659 -9.854 1.00 61.97 114 PRO A O 1
ATOM 851 N N . GLY A 1 115 ? -8.301 -26.318 -8.080 1.00 59.34 115 GLY A N 1
ATOM 852 C CA . GLY A 1 115 ? -7.100 -25.952 -8.817 1.00 59.34 115 GLY A CA 1
ATOM 853 C C . GLY A 1 115 ? -6.700 -26.975 -9.873 1.00 59.34 115 GLY A C 1
ATOM 854 O O . GLY A 1 115 ? -6.226 -28.059 -9.542 1.00 59.34 115 GLY A O 1
ATOM 855 N N . GLU A 1 116 ? -6.814 -26.572 -11.130 1.00 57.72 116 GLU A N 1
ATOM 856 C CA . GLU A 1 116 ? -6.052 -27.129 -12.238 1.00 57.72 116 GLU A CA 1
ATOM 857 C C . GLU A 1 116 ? -5.181 -26.011 -12.818 1.00 57.72 116 GLU A C 1
ATOM 859 O O . GLU A 1 116 ? -5.653 -24.898 -13.063 1.00 57.72 116 GLU A O 1
ATOM 864 N N . ILE A 1 117 ? -3.897 -26.322 -12.998 1.00 62.69 117 ILE A N 1
ATOM 865 C CA . ILE A 1 117 ? -2.962 -25.583 -13.850 1.00 62.69 117 ILE A CA 1
ATOM 866 C C . ILE A 1 117 ? -2.459 -26.552 -14.907 1.00 62.69 117 ILE A C 1
ATOM 868 O O . ILE A 1 117 ? -2.082 -27.677 -14.504 1.00 62.69 117 ILE A O 1
#

Nearest PDB structures (foldseek):
  2we7-assembly1_A-3  TM=8.145E-01  e=2.403E-05  Mycolicibacterium smegmatis MC2 155
  2we8-assembly2_B-3  TM=8.241E-01  e=6.063E-05  Mycolicibacterium smegmatis MC2 155
  2we7-assembly2_B-2  TM=8.181E-01  e=1.124E-04  Mycolicibacterium smegmatis MC2 155
  2we8-assembly1_A-2  TM=8.140E-01  e=2.356E-04  Mycolicibacterium smegmatis MC2 155
  4rl3-assembly2_B  TM=4.161E-01  e=5.170E+00  Pteris ryukyuensis

Secondary structure (DSSP, 8-state):
-----SSGGGGGGGSPTTPEEEE--S-HHHHHHHHHHHHHHHHHH---SEEEE-S-HHHHHHHHHHHHHTT--HHHHTTEESS-S-TT---SSHHHHHHHHHHHHHTTSPP-SS---

Solvent-accessible surface area (backbone atoms only — not comparable to full-atom values): 7088 Å² total; per-residue (Å²): 134,90,84,87,55,88,60,64,43,69,46,55,85,72,56,62,81,63,42,70,45,76,46,82,73,93,47,70,67,58,49,52,48,34,51,53,40,49,51,50,48,36,73,76,66,64,39,54,84,36,40,31,32,67,59,47,58,68,58,43,55,56,48,50,54,57,39,42,77,69,71,50,52,71,78,61,56,69,58,52,38,55,42,55,39,38,88,88,62,81,62,87,51,69,67,49,45,49,52,17,35,51,56,41,51,57,74,70,49,79,76,84,64,87,84,79,133

Foldseek 3Di:
DDDDDVVPLVCLVVDDFQDADEADDPDLVSSLSNLLSNLVCCVVPVRHLYAEYADAPVSLVVSVVVVVVVVDDPVSSVRYDPPAFAPPQDDPDPVSNVVRNVVSVVVSDDDPPPDDD

pLDDT: mean 93.14, std 8.74, range [57.72, 98.62]

Radius of gyration: 14.8 Å; Cα contacts (8 Å, |Δi|>4): 127; chains: 1; bounding box: 30×43×34 Å